Protein AF-A0A7S3CNV9-F1 (afdb_monomer_lite)

Organism: NCBI:txid1082188

Radius of gyration: 18.65 Å; chains: 1; bounding box: 55×40×40 Å

Structure (mmCIF, N/CA/C/O backbone):
data_AF-A0A7S3CNV9-F1
#
_entry.id   AF-A0A7S3CNV9-F1
#
loop_
_atom_site.group_PDB
_atom_site.id
_atom_site.type_symbol
_atom_site.label_atom_id
_atom_site.label_alt_id
_atom_site.label_comp_id
_atom_site.label_asym_id
_atom_site.label_entity_id
_atom_site.label_seq_id
_atom_site.pdbx_PDB_ins_code
_atom_site.Cartn_x
_atom_site.Cartn_y
_atom_site.Cartn_z
_atom_site.occupancy
_atom_site.B_iso_or_equiv
_atom_site.auth_seq_id
_atom_site.auth_comp_id
_atom_site.auth_asym_id
_atom_site.auth_atom_id
_atom_site.pdbx_PDB_model_num
ATOM 1 N N . GLY A 1 1 ? 2.157 17.928 -4.054 1.00 44.75 1 GLY A N 1
ATOM 2 C CA . GLY A 1 1 ? 1.795 17.031 -2.945 1.00 44.75 1 GLY A CA 1
ATOM 3 C C . GLY A 1 1 ? 0.647 16.147 -3.383 1.00 44.75 1 GLY A C 1
ATOM 4 O O . GLY A 1 1 ? -0.030 16.488 -4.339 1.00 44.75 1 GLY A O 1
ATOM 5 N N . ILE A 1 2 ? 0.415 15.031 -2.696 1.00 52.38 2 ILE A N 1
ATOM 6 C CA . ILE A 1 2 ? -0.793 14.175 -2.805 1.00 52.38 2 ILE A CA 1
ATOM 7 C C . ILE A 1 2 ? -1.999 14.865 -2.124 1.00 52.38 2 ILE A C 1
ATOM 9 O O . ILE A 1 2 ? -2.784 14.265 -1.396 1.00 52.38 2 ILE A O 1
ATOM 13 N N . GLU A 1 3 ? -2.085 16.181 -2.279 1.00 45.12 3 GLU A N 1
ATOM 14 C CA . GLU A 1 3 ? -3.037 17.047 -1.600 1.00 45.12 3 GLU A CA 1
ATOM 15 C C . GLU A 1 3 ? -4.208 17.256 -2.553 1.00 45.12 3 GLU A C 1
ATOM 17 O O . GLU A 1 3 ? -4.117 18.049 -3.482 1.00 45.12 3 GLU A O 1
ATOM 22 N N . GLY A 1 4 ? -5.276 16.477 -2.367 1.00 55.94 4 GLY A N 1
ATOM 23 C CA . GLY A 1 4 ? -6.540 16.670 -3.088 1.00 55.94 4 GLY A CA 1
ATOM 24 C C . GLY A 1 4 ? -7.104 15.444 -3.803 1.00 55.94 4 GLY A C 1
ATOM 25 O O . GLY A 1 4 ? -8.225 15.516 -4.284 1.00 55.94 4 GLY A O 1
ATOM 26 N N . GLU A 1 5 ? -6.390 14.318 -3.858 1.00 60.28 5 GLU A N 1
ATOM 27 C CA . GLU A 1 5 ? -6.959 13.092 -4.430 1.00 60.28 5 GLU A CA 1
ATOM 28 C C . GLU A 1 5 ? -7.661 12.243 -3.368 1.00 60.28 5 GLU A C 1
ATOM 30 O O . GLU A 1 5 ? -7.057 11.846 -2.366 1.00 60.28 5 GLU A O 1
ATOM 35 N N . ASP A 1 6 ? -8.932 11.928 -3.617 1.00 64.56 6 ASP A N 1
ATOM 36 C CA . ASP A 1 6 ? -9.703 10.996 -2.807 1.00 64.56 6 ASP A CA 1
ATOM 37 C C . ASP A 1 6 ? -9.153 9.571 -2.962 1.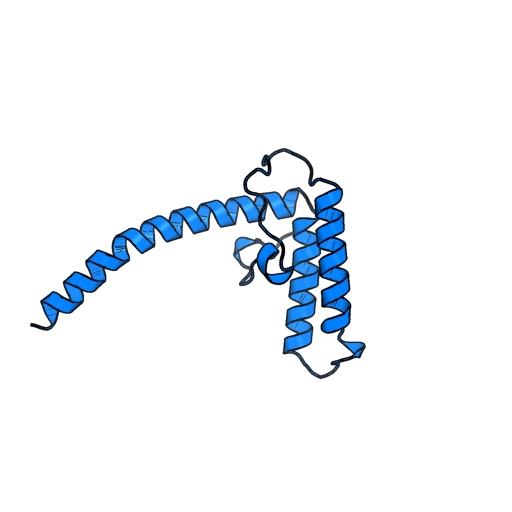00 64.56 6 ASP A C 1
ATOM 39 O O . ASP A 1 6 ? -9.201 9.008 -4.061 1.00 64.56 6 ASP A O 1
ATOM 43 N N . PRO A 1 7 ? -8.713 8.921 -1.866 1.00 64.31 7 PRO A N 1
ATOM 44 C CA . PRO A 1 7 ? -8.225 7.542 -1.913 1.00 64.31 7 PRO A CA 1
ATOM 45 C C . PRO A 1 7 ? -9.286 6.539 -2.393 1.00 64.31 7 PRO A C 1
ATOM 47 O O . PRO A 1 7 ? -8.958 5.403 -2.715 1.00 64.31 7 PRO A O 1
ATOM 50 N N . ALA A 1 8 ? -10.560 6.951 -2.423 1.00 64.12 8 ALA A N 1
ATOM 51 C CA . ALA A 1 8 ? -11.696 6.149 -2.865 1.00 64.12 8 ALA A CA 1
ATOM 52 C C . ALA A 1 8 ? -11.775 6.002 -4.383 1.00 64.12 8 ALA A C 1
ATOM 54 O O . ALA A 1 8 ? -12.422 5.078 -4.860 1.00 64.12 8 ALA A O 1
ATOM 55 N N . SER A 1 9 ? -11.141 6.913 -5.124 1.00 69.19 9 SER A N 1
ATOM 56 C CA 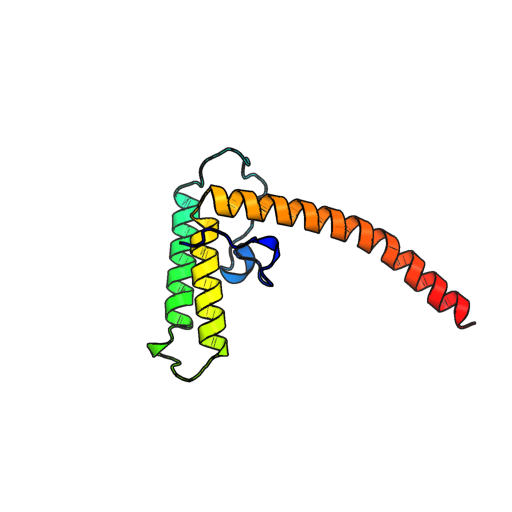. SER A 1 9 ? -11.125 6.899 -6.587 1.00 69.19 9 SER A CA 1
ATOM 57 C C . SER A 1 9 ? -10.034 5.976 -7.148 1.00 69.19 9 SER A C 1
ATOM 59 O O . SER A 1 9 ? -9.901 5.803 -8.356 1.00 69.19 9 SER A O 1
ATOM 61 N N . TRP A 1 10 ? -9.200 5.390 -6.284 1.00 72.94 10 TRP A N 1
ATOM 62 C CA . TRP A 1 10 ? -8.116 4.528 -6.731 1.00 72.94 10 TRP A CA 1
ATOM 63 C C . TRP A 1 10 ? -8.606 3.104 -6.953 1.00 72.94 10 TRP A C 1
ATOM 65 O O . TRP A 1 10 ? -9.106 2.448 -6.048 1.00 72.94 10 TRP A O 1
ATOM 75 N N . ASP A 1 11 ? -8.358 2.606 -8.159 1.00 77.31 11 ASP A N 1
ATOM 76 C CA . ASP A 1 11 ? -8.653 1.238 -8.597 1.00 77.31 11 ASP A CA 1
ATOM 77 C C . ASP A 1 11 ? -7.734 0.170 -7.952 1.00 77.31 11 ASP A C 1
ATOM 79 O O . ASP A 1 11 ? -7.728 -0.993 -8.338 1.00 77.31 11 ASP A O 1
ATOM 83 N N . PHE A 1 12 ? -6.887 0.537 -6.984 1.00 81.75 12 PHE A N 1
ATOM 84 C CA . PHE A 1 12 ? -5.916 -0.387 -6.396 1.00 81.75 12 PHE A CA 1
ATOM 85 C C . PHE A 1 12 ? -5.820 -0.261 -4.877 1.00 81.75 12 PHE A C 1
ATOM 87 O O . PHE A 1 12 ? -5.877 0.830 -4.314 1.00 81.75 12 PHE A O 1
ATOM 94 N N . CYS A 1 13 ? -5.572 -1.400 -4.225 1.00 83.75 13 CYS A N 1
ATOM 95 C CA . CYS A 1 13 ? -5.341 -1.480 -2.788 1.00 83.75 13 CYS A CA 1
ATOM 96 C C . CYS A 1 13 ? -3.846 -1.286 -2.455 1.00 83.75 13 CYS A C 1
ATOM 98 O O . CYS A 1 13 ? -3.040 -2.148 -2.820 1.00 83.75 13 CYS A O 1
ATOM 100 N N . PRO A 1 14 ? -3.447 -0.231 -1.711 1.00 86.12 14 PRO A N 1
ATOM 101 C CA . PRO A 1 14 ? -2.063 0.015 -1.295 1.00 86.12 14 PRO A CA 1
ATOM 102 C C . PRO A 1 14 ? -1.428 -1.135 -0.507 1.00 86.12 14 PRO A C 1
ATOM 104 O O . PRO A 1 14 ? -0.251 -1.433 -0.696 1.00 86.12 14 PRO A O 1
ATOM 107 N N . TYR A 1 15 ? -2.207 -1.795 0.353 1.00 85.88 15 TYR A N 1
ATOM 108 C CA . TYR A 1 15 ? -1.759 -2.961 1.120 1.00 85.88 15 TYR A CA 1
ATOM 109 C C . TYR A 1 15 ? -1.412 -4.128 0.192 1.00 85.88 15 TYR A C 1
ATOM 111 O O . TYR A 1 15 ? -0.291 -4.630 0.209 1.00 85.88 15 TYR A O 1
ATOM 119 N N . LEU A 1 16 ? -2.340 -4.482 -0.703 1.00 86.38 16 LEU A N 1
ATOM 120 C CA . LEU A 1 16 ? -2.179 -5.614 -1.612 1.00 86.38 16 LEU A CA 1
ATOM 121 C C . LEU A 1 16 ? -1.035 -5.394 -2.611 1.00 86.38 16 LEU A C 1
ATOM 123 O O . LEU A 1 16 ? -0.252 -6.308 -2.848 1.00 86.38 16 LEU A O 1
ATOM 127 N N . ILE A 1 17 ? -0.892 -4.186 -3.169 1.00 87.38 17 ILE A N 1
ATOM 128 C CA . ILE A 1 17 ? 0.151 -3.923 -4.172 1.00 87.38 17 ILE A CA 1
ATOM 129 C C . ILE A 1 17 ? 1.566 -3.942 -3.589 1.00 87.38 17 ILE A C 1
ATOM 131 O O . ILE A 1 17 ? 2.516 -4.277 -4.293 1.00 87.38 17 ILE A O 1
ATOM 135 N N . LEU A 1 18 ? 1.710 -3.605 -2.306 1.00 87.56 18 LEU A N 1
ATOM 136 C CA . LEU A 1 18 ? 2.972 -3.738 -1.582 1.00 87.56 18 LEU A CA 1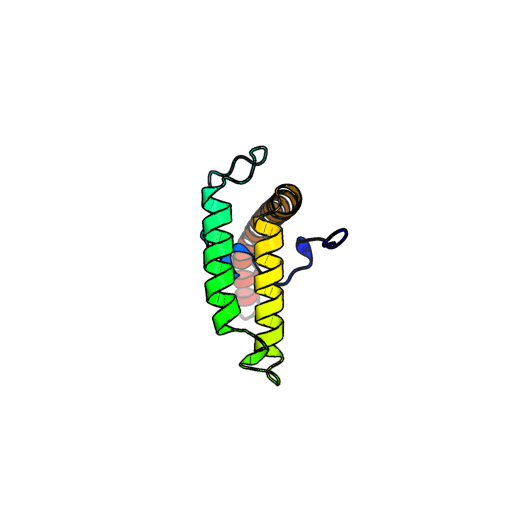
ATOM 137 C C . LEU A 1 18 ? 3.160 -5.138 -0.981 1.00 87.56 18 LEU A C 1
ATOM 139 O O . LEU A 1 18 ? 4.236 -5.414 -0.456 1.00 87.56 18 LEU A O 1
ATOM 143 N N . GLY A 1 19 ? 2.154 -6.014 -1.072 1.00 85.50 19 GLY A N 1
ATOM 144 C CA . GLY A 1 19 ? 2.172 -7.345 -0.466 1.00 85.50 19 GLY A CA 1
ATOM 145 C C . GLY A 1 19 ? 2.195 -7.304 1.062 1.00 85.50 19 GLY A C 1
ATOM 146 O O . GLY A 1 19 ? 2.804 -8.166 1.686 1.00 85.50 19 GLY A O 1
ATOM 147 N N . LEU A 1 20 ? 1.593 -6.272 1.655 1.00 85.50 20 LEU A N 1
ATOM 148 C CA . LEU A 1 20 ? 1.529 -6.079 3.098 1.00 85.50 20 LEU A CA 1
ATOM 149 C C . LEU A 1 20 ? 0.160 -6.493 3.618 1.00 85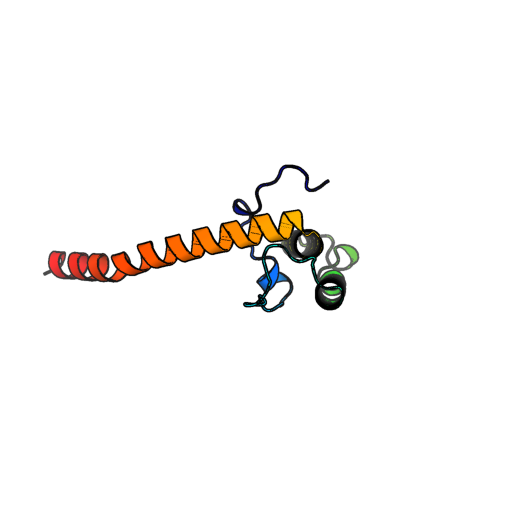.50 20 LEU A C 1
ATOM 151 O O . LEU A 1 20 ? -0.866 -6.133 3.038 1.00 85.50 20 LEU A O 1
ATOM 155 N N . ASP A 1 21 ? 0.158 -7.200 4.742 1.00 80.25 21 ASP A N 1
ATOM 156 C CA . ASP A 1 21 ? -1.075 -7.521 5.447 1.00 80.25 21 ASP A CA 1
ATOM 157 C C . ASP A 1 21 ? -1.651 -6.269 6.121 1.00 80.25 21 ASP A C 1
ATOM 159 O O . ASP A 1 21 ? -0.910 -5.397 6.597 1.00 80.25 21 ASP A O 1
ATOM 163 N N . ARG A 1 22 ? -2.983 -6.149 6.125 1.00 74.69 22 ARG A N 1
ATOM 164 C CA . ARG A 1 22 ? -3.659 -5.044 6.807 1.00 74.69 22 ARG A CA 1
ATOM 165 C C . ARG A 1 22 ? -3.719 -5.377 8.300 1.00 74.69 22 ARG A C 1
ATOM 167 O O . ARG A 1 22 ? -4.483 -6.260 8.679 1.00 74.69 22 ARG A O 1
ATOM 174 N N . PRO A 1 23 ? -3.030 -4.625 9.173 1.00 69.44 23 PRO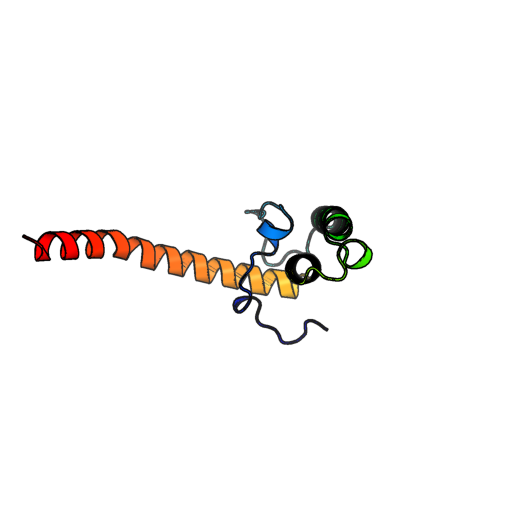 A N 1
ATOM 175 C CA . PRO A 1 23 ? -3.118 -4.873 10.604 1.00 69.44 23 PRO A CA 1
ATOM 176 C C . PRO A 1 23 ? -4.541 -4.584 11.101 1.00 69.44 23 PRO A C 1
ATOM 178 O O . PRO A 1 23 ? -4.975 -3.431 11.123 1.00 69.44 23 PRO A O 1
ATOM 181 N N . LEU A 1 24 ? -5.252 -5.631 11.529 1.00 60.97 24 LEU A N 1
ATOM 182 C CA . LEU A 1 24 ? -6.613 -5.554 12.086 1.00 60.97 24 LEU A CA 1
ATOM 183 C C . LEU A 1 24 ? -6.696 -4.660 13.337 1.00 60.97 24 LEU A C 1
ATOM 185 O O . LEU A 1 24 ? -7.742 -4.091 13.625 1.00 60.97 24 LEU A O 1
ATOM 189 N N . ALA A 1 25 ? -5.584 -4.517 14.063 1.00 58.62 25 ALA A N 1
ATOM 190 C CA . ALA A 1 25 ? -5.503 -3.827 15.349 1.00 58.62 25 ALA A CA 1
ATOM 191 C C . ALA A 1 25 ? -5.027 -2.366 15.261 1.00 58.62 25 ALA A C 1
ATOM 193 O O . ALA A 1 25 ? -4.649 -1.782 16.276 1.00 58.62 25 ALA A O 1
ATOM 194 N N . PHE A 1 26 ? -4.975 -1.762 14.071 1.00 63.34 26 PHE A N 1
ATOM 195 C CA . PHE A 1 26 ? -4.470 -0.397 13.968 1.00 63.34 26 PHE A CA 1
ATOM 196 C C . PHE A 1 26 ? -5.478 0.597 14.543 1.00 63.34 26 PHE A C 1
ATOM 198 O O . PHE A 1 26 ? -6.463 0.956 13.899 1.00 63.34 26 PHE A O 1
ATOM 205 N N . GLU A 1 27 ? -5.221 1.056 15.765 1.00 63.56 27 GLU A N 1
ATOM 206 C CA . GLU A 1 27 ? -6.005 2.113 16.387 1.00 63.56 27 GLU A CA 1
ATOM 207 C C . GLU A 1 27 ? -5.999 3.342 15.476 1.00 63.56 27 GLU A C 1
ATOM 209 O O . GLU A 1 27 ? -4.946 3.903 15.166 1.00 63.56 27 GLU A O 1
ATOM 214 N N . ARG A 1 28 ? -7.194 3.740 15.022 1.00 62.53 28 ARG A N 1
ATOM 215 C CA . ARG A 1 28 ? -7.390 4.792 14.013 1.00 62.53 28 ARG A CA 1
ATOM 216 C C . ARG A 1 28 ? -6.706 6.103 14.383 1.00 62.53 28 ARG A C 1
ATOM 218 O O . ARG A 1 28 ? -6.297 6.830 13.487 1.00 62.53 28 ARG A O 1
ATOM 225 N N . ASP A 1 29 ? -6.550 6.383 15.674 1.00 62.91 29 ASP A N 1
ATOM 226 C CA . ASP A 1 29 ? -5.954 7.623 16.164 1.00 62.91 29 ASP A CA 1
ATOM 227 C C . ASP A 1 29 ? -4.438 7.549 16.394 1.00 62.91 29 ASP A C 1
ATOM 229 O O . ASP A 1 29 ? -3.781 8.583 16.510 1.00 62.91 29 ASP A O 1
ATOM 233 N N . LYS A 1 30 ? -3.833 6.358 16.394 1.00 70.25 30 LYS A N 1
ATOM 234 C CA . LYS A 1 30 ? -2.400 6.231 16.672 1.00 70.25 30 LYS A CA 1
ATOM 235 C C . LYS A 1 30 ? -1.548 6.542 15.445 1.00 70.25 30 LYS A C 1
ATOM 237 O O . LYS A 1 30 ? -1.945 6.354 14.292 1.00 70.25 30 LYS A O 1
ATOM 242 N N . GLU A 1 31 ? -0.359 7.076 15.705 1.00 77.31 31 GLU A N 1
ATOM 243 C CA . GLU A 1 31 ? 0.651 7.266 14.672 1.00 77.31 31 GLU A CA 1
ATOM 244 C C . GLU A 1 31 ? 1.028 5.942 14.014 1.00 77.31 31 GLU A C 1
ATOM 246 O O . GLU A 1 31 ? 0.966 4.871 14.619 1.00 77.31 31 GLU A O 1
ATOM 251 N N . VAL A 1 32 ? 1.454 6.025 12.752 1.00 79.38 32 VAL A N 1
ATOM 252 C CA . VAL A 1 32 ? 1.923 4.839 12.045 1.00 79.38 32 VAL A CA 1
ATOM 253 C C . VAL A 1 32 ? 3.211 4.343 12.712 1.00 79.38 32 VAL A C 1
ATOM 255 O O . VAL A 1 32 ? 4.178 5.114 12.744 1.00 79.38 32 VAL A O 1
ATOM 258 N N . PRO A 1 33 ? 3.264 3.093 13.223 1.00 83.81 33 PRO A N 1
ATOM 259 C CA . PRO A 1 33 ? 4.420 2.595 13.938 1.00 83.81 33 PRO A CA 1
ATOM 260 C C . PRO A 1 33 ? 5.614 2.562 12.992 1.00 83.81 33 PRO A C 1
ATOM 262 O O . PRO A 1 33 ? 5.489 2.259 11.800 1.00 83.81 33 PRO A O 1
ATOM 265 N N . ALA A 1 34 ? 6.783 2.900 13.531 1.00 85.81 34 ALA A N 1
ATOM 266 C CA . ALA A 1 34 ? 8.011 2.998 12.753 1.00 85.81 34 ALA A CA 1
ATOM 267 C C . ALA A 1 34 ? 8.327 1.686 12.020 1.00 85.81 34 ALA A C 1
ATOM 269 O O . ALA A 1 34 ? 8.699 1.723 10.850 1.00 85.81 34 ALA A O 1
ATOM 270 N N . ASP A 1 35 ? 8.088 0.545 12.667 1.00 86.56 35 ASP A N 1
ATOM 271 C CA . ASP A 1 35 ? 8.289 -0.778 12.075 1.00 86.56 35 ASP A CA 1
ATOM 272 C C . ASP A 1 35 ? 7.464 -0.974 10.791 1.00 86.56 35 ASP A C 1
ATOM 274 O O . ASP A 1 35 ? 7.998 -1.335 9.742 1.00 86.56 35 ASP A O 1
ATOM 278 N N . PHE A 1 36 ? 6.185 -0.589 10.812 1.00 86.62 36 PHE A N 1
ATOM 279 C CA . PHE A 1 36 ? 5.337 -0.659 9.624 1.00 86.62 36 PHE A CA 1
ATOM 280 C C . PHE A 1 36 ? 5.838 0.267 8.507 1.00 86.62 36 PHE A C 1
ATOM 282 O O . PHE A 1 36 ? 5.873 -0.132 7.343 1.00 86.62 36 PHE A O 1
ATOM 289 N N . LYS A 1 37 ? 6.302 1.483 8.835 1.00 88.38 37 LYS A N 1
ATOM 290 C CA . LYS A 1 37 ? 6.925 2.378 7.838 1.00 88.38 37 LYS A CA 1
ATOM 291 C C . LYS A 1 37 ? 8.158 1.725 7.204 1.00 88.38 37 LYS A C 1
ATOM 293 O O . LYS A 1 37 ? 8.338 1.823 5.991 1.00 88.38 37 LYS A O 1
ATOM 298 N N . VAL A 1 38 ? 8.984 1.037 7.993 1.00 91.44 38 VAL A N 1
ATOM 299 C CA . VAL A 1 38 ? 10.155 0.297 7.497 1.00 91.44 38 VAL A CA 1
ATOM 300 C C . VAL A 1 38 ? 9.730 -0.840 6.566 1.00 91.44 38 VAL A C 1
ATOM 302 O O . VAL A 1 38 ? 10.305 -0.975 5.485 1.00 91.44 38 VAL A O 1
ATOM 305 N N . GLN A 1 39 ? 8.693 -1.606 6.912 1.00 90.88 39 GLN A N 1
ATOM 306 C CA . GLN A 1 39 ? 8.149 -2.665 6.052 1.00 90.88 39 GLN A CA 1
ATOM 307 C C . GLN A 1 39 ? 7.614 -2.118 4.718 1.00 90.88 39 GLN A C 1
ATOM 309 O O . GLN A 1 39 ? 7.908 -2.673 3.653 1.00 90.88 39 GLN A O 1
ATOM 314 N N . VAL A 1 40 ? 6.899 -0.988 4.755 1.00 91.31 40 VAL A N 1
ATOM 315 C CA . VAL A 1 40 ? 6.417 -0.273 3.562 1.00 91.31 40 VAL A CA 1
ATOM 316 C C . VAL A 1 40 ? 7.579 0.164 2.677 1.00 91.31 40 VAL A C 1
ATOM 318 O O . VAL A 1 40 ? 7.574 -0.105 1.475 1.00 91.31 40 VAL A O 1
ATOM 321 N N . LEU A 1 41 ? 8.604 0.792 3.256 1.00 91.19 41 LEU A N 1
ATOM 322 C CA . LEU A 1 41 ? 9.782 1.244 2.516 1.00 91.19 41 LEU A CA 1
ATOM 323 C C . LEU A 1 41 ? 10.599 0.073 1.954 1.00 91.19 41 LEU A C 1
ATOM 325 O O . LEU A 1 41 ? 11.096 0.158 0.832 1.00 91.19 41 LEU A O 1
ATOM 329 N N . SER A 1 42 ? 10.722 -1.026 2.699 1.00 93.00 42 SER A N 1
ATOM 330 C CA . SER A 1 42 ? 11.407 -2.244 2.257 1.00 93.00 42 SER A CA 1
ATOM 331 C C . SER A 1 42 ? 10.702 -2.872 1.052 1.00 93.00 42 SER A C 1
ATOM 333 O O . SER A 1 42 ? 11.335 -3.143 0.029 1.00 93.00 42 SER A O 1
ATOM 335 N N . SER A 1 43 ? 9.378 -3.017 1.125 1.00 92.94 43 SER A N 1
ATOM 336 C CA . SER A 1 43 ? 8.559 -3.558 0.034 1.00 92.94 43 SER A CA 1
ATOM 337 C C . SER A 1 43 ? 8.573 -2.640 -1.187 1.00 92.94 43 SER A C 1
ATOM 339 O O . SER A 1 43 ? 8.799 -3.103 -2.307 1.00 92.94 43 SER A O 1
ATOM 341 N N . TYR A 1 44 ? 8.458 -1.324 -0.968 1.00 92.88 44 TYR A N 1
ATOM 342 C CA . TYR A 1 44 ? 8.612 -0.312 -2.011 1.00 92.88 44 TYR A CA 1
ATOM 343 C C . TYR A 1 44 ? 9.954 -0.448 -2.732 1.00 92.88 44 TYR A C 1
ATOM 345 O O . TYR A 1 44 ? 9.967 -0.520 -3.952 1.00 92.88 44 TYR A O 1
ATOM 353 N N . ARG A 1 45 ? 11.077 -0.540 -2.007 1.00 91.25 45 ARG A N 1
ATOM 354 C CA . ARG A 1 45 ? 12.416 -0.676 -2.611 1.00 91.25 45 ARG A CA 1
ATOM 355 C C . ARG A 1 45 ? 12.533 -1.940 -3.463 1.00 91.25 45 ARG A C 1
ATOM 357 O O . ARG A 1 45 ? 13.011 -1.865 -4.593 1.00 91.25 45 ARG A O 1
ATOM 364 N N . LYS A 1 46 ? 12.064 -3.085 -2.956 1.00 91.44 46 LYS A N 1
ATOM 365 C CA . LYS A 1 46 ? 12.089 -4.367 -3.685 1.00 91.44 46 LYS A CA 1
ATOM 366 C C . LYS A 1 46 ? 11.304 -4.288 -4.996 1.00 91.44 46 LYS A C 1
ATOM 368 O O . LYS A 1 46 ? 11.794 -4.709 -6.042 1.00 91.44 46 LYS A O 1
ATOM 373 N N . LEU A 1 47 ? 10.099 -3.727 -4.947 1.00 91.44 47 LEU A N 1
ATOM 374 C CA . LEU A 1 47 ? 9.234 -3.598 -6.116 1.00 91.44 47 LEU A CA 1
ATOM 375 C C . LEU A 1 47 ? 9.722 -2.504 -7.075 1.00 91.44 47 LEU A C 1
ATOM 377 O O . LEU A 1 47 ? 9.727 -2.716 -8.282 1.00 91.44 47 LEU A O 1
ATOM 381 N N . ALA A 1 48 ? 10.209 -1.376 -6.560 1.00 89.38 48 ALA A N 1
ATOM 382 C CA . ALA A 1 48 ? 10.775 -0.289 -7.351 1.00 89.38 48 ALA A CA 1
ATOM 383 C C . ALA A 1 48 ? 11.941 -0.767 -8.219 1.00 89.38 48 ALA A C 1
ATOM 385 O O . ALA A 1 48 ? 11.999 -0.402 -9.382 1.00 89.38 48 ALA A O 1
ATOM 386 N N . LEU A 1 49 ? 12.820 -1.626 -7.695 1.00 89.12 49 LEU A N 1
ATOM 387 C CA . LEU A 1 49 ? 13.910 -2.227 -8.472 1.00 89.12 49 LEU A CA 1
ATOM 388 C C . LEU A 1 49 ? 13.403 -3.210 -9.540 1.00 89.12 49 LEU A C 1
ATOM 390 O O . LEU A 1 49 ? 13.981 -3.304 -10.621 1.00 89.12 49 LEU A O 1
ATOM 394 N N . LYS A 1 50 ? 12.315 -3.934 -9.251 1.00 87.75 50 LYS A N 1
ATOM 395 C CA . LYS A 1 50 ? 11.704 -4.904 -10.174 1.00 87.75 50 LYS A CA 1
ATOM 396 C C . LYS A 1 50 ? 10.940 -4.237 -11.319 1.00 87.75 50 LYS A C 1
ATOM 398 O O . LYS A 1 50 ? 10.897 -4.787 -12.413 1.00 87.75 50 LYS A O 1
ATOM 403 N N . PHE A 1 51 ? 10.335 -3.083 -11.061 1.00 88.00 51 PHE A N 1
ATOM 404 C CA . PHE A 1 51 ? 9.494 -2.338 -12.002 1.00 88.00 51 PHE A CA 1
ATOM 405 C C . PHE A 1 51 ? 10.120 -0.998 -12.415 1.00 88.00 51 PHE A C 1
ATOM 407 O O . PHE A 1 51 ? 9.413 -0.112 -12.886 1.00 88.00 51 PHE A O 1
ATOM 414 N N . HIS A 1 52 ? 11.430 -0.824 -12.216 1.00 84.38 52 HIS A N 1
ATOM 415 C CA . HIS A 1 52 ? 12.094 0.447 -12.482 1.00 84.38 52 HIS A CA 1
ATOM 416 C C . HIS A 1 52 ? 12.003 0.802 -13.977 1.00 84.38 52 HIS A C 1
ATOM 418 O O . HIS A 1 52 ? 12.342 -0.053 -14.803 1.00 84.38 52 HIS A O 1
ATOM 424 N N . PRO A 1 53 ? 11.622 2.043 -14.344 1.00 85.25 53 PRO A N 1
ATOM 425 C CA . PRO A 1 53 ? 11.490 2.444 -15.747 1.00 85.25 53 PRO A CA 1
ATOM 426 C C . PRO A 1 53 ? 12.812 2.344 -16.518 1.00 85.25 53 PRO A C 1
ATOM 428 O O . PRO A 1 53 ? 12.797 2.075 -17.707 1.00 85.25 53 PRO A O 1
ATOM 431 N N . ASP A 1 54 ? 13.956 2.458 -15.836 1.00 87.00 54 ASP A N 1
ATOM 432 C CA . ASP A 1 54 ? 15.289 2.258 -16.436 1.00 87.00 54 ASP A CA 1
ATOM 433 C C . ASP A 1 54 ? 15.468 0.864 -17.065 1.00 87.00 54 ASP A C 1
ATOM 435 O O . ASP A 1 54 ? 16.087 0.724 -18.112 1.00 87.00 54 ASP A O 1
ATOM 439 N N . ARG A 1 55 ? 14.871 -0.177 -16.465 1.00 84.06 55 ARG A N 1
ATOM 440 C CA . ARG A 1 55 ? 14.923 -1.546 -17.005 1.00 84.06 55 ARG A CA 1
ATOM 441 C C . ARG A 1 55 ? 13.841 -1.818 -18.048 1.00 84.06 55 ARG A C 1
ATOM 443 O O . ARG A 1 55 ? 13.980 -2.757 -18.825 1.00 84.06 55 ARG A O 1
ATOM 450 N N . PHE A 1 56 ? 12.766 -1.031 -18.042 1.00 82.75 56 PHE A N 1
ATOM 451 C CA . PHE A 1 56 ? 11.593 -1.217 -18.897 1.00 82.75 56 PHE A CA 1
ATOM 452 C C . PHE A 1 56 ? 11.094 0.124 -19.468 1.00 82.75 56 PHE A C 1
ATOM 454 O O . PHE A 1 56 ? 9.970 0.534 -19.169 1.00 82.75 56 PHE A O 1
ATOM 461 N N . PRO A 1 57 ? 11.903 0.827 -20.282 1.00 78.56 57 PRO A N 1
ATOM 462 C CA . PRO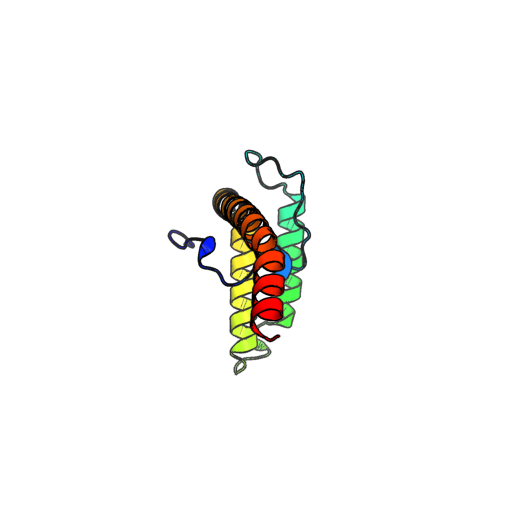 A 1 57 ? 11.590 2.188 -20.726 1.00 78.56 57 PRO A CA 1
ATOM 463 C C . PRO A 1 57 ? 10.376 2.285 -21.665 1.00 78.56 57 PRO A C 1
ATOM 465 O O . PRO A 1 57 ? 9.773 3.348 -21.752 1.00 78.56 57 PRO A O 1
ATOM 468 N N . ASN A 1 58 ? 9.979 1.183 -22.315 1.00 84.00 58 ASN A N 1
ATOM 469 C CA . ASN A 1 58 ? 8.853 1.132 -23.261 1.00 84.00 58 ASN A CA 1
ATOM 470 C C . ASN A 1 58 ? 7.636 0.358 -22.728 1.00 84.00 58 ASN A C 1
ATOM 472 O O . ASN A 1 58 ? 6.746 0.006 -23.496 1.00 84.00 58 ASN A O 1
ATOM 476 N N . ASP A 1 59 ? 7.609 0.038 -21.434 1.00 87.56 59 ASP A N 1
ATOM 477 C CA . ASP A 1 59 ? 6.556 -0.792 -20.855 1.00 87.56 59 ASP A CA 1
ATOM 478 C C . ASP A 1 59 ? 5.648 0.052 -19.952 1.00 87.56 59 ASP A C 1
ATOM 480 O O . ASP A 1 59 ? 5.884 0.237 -18.752 1.00 87.56 59 ASP A O 1
ATOM 484 N N . GLU A 1 60 ? 4.589 0.593 -20.555 1.00 88.06 60 GLU A N 1
ATOM 485 C CA . GLU A 1 60 ? 3.607 1.443 -19.875 1.00 88.06 60 GLU A CA 1
ATOM 486 C C . GLU A 1 60 ? 2.930 0.714 -18.705 1.00 88.06 60 GLU A C 1
ATOM 488 O O . GLU A 1 60 ? 2.622 1.325 -17.679 1.00 88.06 60 GLU A O 1
ATOM 493 N N . ALA A 1 61 ? 2.766 -0.610 -18.796 1.00 87.44 61 ALA A N 1
ATOM 494 C CA . ALA A 1 61 ? 2.190 -1.411 -17.722 1.00 87.44 61 ALA A CA 1
ATOM 495 C C . ALA A 1 61 ? 3.124 -1.480 -16.500 1.00 87.44 61 ALA A C 1
ATOM 497 O O . ALA A 1 61 ? 2.672 -1.379 -15.350 1.00 87.44 61 ALA A O 1
ATOM 498 N N . LYS A 1 62 ? 4.440 -1.605 -16.722 1.00 86.19 62 LYS A N 1
ATOM 499 C CA . LYS A 1 62 ? 5.449 -1.553 -15.648 1.00 86.19 62 LYS A CA 1
ATOM 500 C C . LYS A 1 62 ? 5.507 -0.166 -15.023 1.00 86.19 62 LYS A C 1
ATOM 502 O O . LYS A 1 62 ? 5.523 -0.070 -13.795 1.00 86.19 62 LYS A O 1
ATOM 507 N N . LEU A 1 63 ? 5.458 0.885 -15.843 1.00 88.12 63 LEU A N 1
ATOM 508 C CA . LEU A 1 63 ? 5.423 2.268 -15.374 1.00 88.12 63 LEU A CA 1
ATOM 509 C C . LEU A 1 63 ? 4.182 2.534 -14.513 1.00 88.12 63 LEU A C 1
ATOM 511 O O . LEU A 1 63 ? 4.305 3.043 -13.398 1.00 88.12 63 LEU A O 1
ATOM 515 N N . ALA A 1 64 ? 2.997 2.124 -14.971 1.00 88.69 64 ALA A N 1
ATOM 516 C CA . ALA A 1 64 ? 1.761 2.239 -14.203 1.00 88.69 64 ALA A CA 1
ATOM 517 C C . ALA A 1 64 ? 1.862 1.491 -12.864 1.00 88.69 64 ALA A C 1
ATOM 519 O O . ALA A 1 64 ? 1.487 2.023 -11.818 1.00 88.69 64 ALA A O 1
ATOM 520 N N . THR A 1 65 ? 2.431 0.283 -12.870 1.00 89.06 65 THR A N 1
ATOM 521 C CA . THR A 1 65 ? 2.662 -0.503 -11.649 1.00 89.06 65 THR A CA 1
ATOM 522 C C . THR A 1 65 ? 3.613 0.221 -10.692 1.00 89.06 65 THR A C 1
ATOM 524 O O . THR A 1 65 ? 3.311 0.348 -9.506 1.00 89.06 65 THR A O 1
ATOM 527 N N . PHE A 1 66 ? 4.721 0.772 -11.195 1.00 90.25 66 PHE A N 1
ATOM 528 C CA . PHE A 1 66 ? 5.676 1.560 -10.414 1.00 90.25 66 PHE A CA 1
ATOM 529 C C . PHE A 1 66 ? 5.028 2.797 -9.779 1.00 90.25 66 PHE A C 1
ATOM 531 O O . PHE A 1 66 ? 5.226 3.063 -8.590 1.00 90.25 66 PHE A O 1
ATOM 538 N N . LEU A 1 67 ? 4.201 3.524 -10.535 1.00 89.81 67 LEU A N 1
ATOM 539 C CA . LEU A 1 67 ? 3.447 4.667 -10.020 1.00 89.81 67 LEU A CA 1
ATOM 540 C C . LEU A 1 67 ? 2.481 4.246 -8.908 1.00 89.81 67 LEU A C 1
ATOM 542 O O . LEU A 1 67 ? 2.438 4.907 -7.869 1.00 89.81 67 LEU A O 1
ATOM 546 N N . LYS A 1 68 ? 1.772 3.120 -9.068 1.00 90.12 68 LYS A N 1
ATOM 547 C CA . LYS A 1 68 ? 0.897 2.568 -8.021 1.00 90.12 68 LYS A CA 1
ATOM 548 C C . LYS A 1 68 ? 1.684 2.187 -6.761 1.00 90.12 68 LYS A C 1
ATOM 550 O O . LYS A 1 68 ? 1.270 2.550 -5.665 1.00 90.12 68 LYS A O 1
ATOM 555 N N . ILE A 1 69 ? 2.840 1.533 -6.902 1.00 91.31 69 ILE A N 1
ATOM 556 C CA . ILE A 1 69 ? 3.741 1.170 -5.790 1.00 91.31 69 ILE A CA 1
ATOM 557 C C . ILE A 1 69 ? 4.232 2.416 -5.041 1.00 91.31 69 ILE A C 1
ATOM 559 O O . ILE A 1 69 ? 4.215 2.463 -3.808 1.00 91.31 69 ILE A O 1
ATOM 563 N N . LYS A 1 70 ? 4.650 3.448 -5.780 1.00 90.19 70 LYS A N 1
ATOM 564 C CA . LYS A 1 70 ? 5.081 4.732 -5.217 1.00 90.19 70 LYS A CA 1
ATOM 565 C C . LYS A 1 70 ? 3.949 5.425 -4.471 1.00 90.19 70 LYS A C 1
ATOM 567 O O . LYS A 1 70 ? 4.151 5.892 -3.356 1.00 90.19 70 LYS A O 1
ATOM 572 N N . LYS A 1 71 ? 2.754 5.462 -5.056 1.00 89.56 71 LYS A N 1
ATOM 573 C CA . LYS A 1 71 ? 1.583 6.062 -4.415 1.00 89.56 71 LYS A CA 1
ATOM 574 C C . LYS A 1 71 ? 1.219 5.290 -3.144 1.00 89.56 71 LYS A C 1
ATOM 576 O O . LYS A 1 71 ? 1.080 5.902 -2.089 1.00 89.56 71 LYS A O 1
ATOM 581 N N . ALA A 1 72 ? 1.186 3.955 -3.212 1.00 90.44 72 ALA A N 1
ATOM 582 C CA . ALA A 1 72 ? 0.929 3.065 -2.080 1.00 90.44 72 ALA A CA 1
ATOM 583 C C . ALA A 1 72 ? 1.841 3.354 -0.881 1.00 90.44 72 ALA A C 1
ATOM 585 O O . ALA A 1 72 ? 1.355 3.517 0.240 1.00 90.44 72 ALA A O 1
ATOM 586 N N . SER A 1 73 ? 3.152 3.486 -1.112 1.00 91.62 73 SER A N 1
ATOM 587 C CA . SER A 1 73 ? 4.098 3.762 -0.029 1.00 91.62 73 SER A CA 1
ATOM 588 C C . SER A 1 73 ? 3.886 5.141 0.592 1.00 91.62 73 SER A C 1
ATOM 590 O O . SER A 1 73 ? 3.916 5.271 1.815 1.00 91.62 73 SER A O 1
ATOM 592 N N . GLN A 1 74 ? 3.589 6.162 -0.212 1.00 89.56 74 GLN A N 1
ATOM 593 C CA . GLN A 1 74 ? 3.289 7.507 0.284 1.00 89.56 74 GLN A CA 1
ATOM 594 C C . GLN A 1 74 ? 2.015 7.563 1.142 1.00 89.56 74 GLN A C 1
ATOM 596 O O . GLN A 1 74 ? 1.967 8.304 2.122 1.00 89.56 74 GLN A O 1
ATOM 601 N N . ILE A 1 75 ? 0.995 6.769 0.810 1.00 87.12 75 ILE A N 1
ATOM 602 C CA . ILE A 1 75 ? -0.259 6.714 1.578 1.00 87.12 75 ILE A CA 1
ATOM 603 C C . ILE A 1 75 ? -0.033 6.018 2.911 1.00 87.12 75 ILE A C 1
ATOM 605 O O . ILE A 1 75 ? -0.393 6.552 3.953 1.00 87.12 75 ILE A O 1
ATOM 609 N N . LEU A 1 76 ? 0.581 4.833 2.883 1.00 86.75 76 LEU A N 1
ATOM 610 C CA . LEU A 1 76 ? 0.766 4.013 4.079 1.00 86.75 76 LEU A CA 1
ATOM 611 C C . LEU A 1 76 ? 1.767 4.626 5.067 1.00 86.75 76 LEU A C 1
ATOM 613 O O . LEU A 1 76 ? 1.686 4.360 6.265 1.00 86.75 76 LEU A O 1
ATOM 617 N N . THR A 1 77 ? 2.689 5.463 4.587 1.00 88.00 77 THR A N 1
ATOM 618 C CA . THR A 1 77 ? 3.615 6.212 5.449 1.00 88.00 77 THR A CA 1
ATOM 619 C C . THR A 1 77 ? 2.992 7.475 6.048 1.00 88.00 77 THR A C 1
ATOM 621 O O . THR A 1 77 ? 3.452 7.928 7.099 1.00 88.00 77 THR A O 1
ATOM 624 N N . ASN A 1 78 ? 1.941 8.026 5.430 1.00 87.69 78 ASN A N 1
ATOM 625 C CA . ASN A 1 78 ? 1.262 9.235 5.886 1.00 87.69 78 ASN A CA 1
ATOM 626 C C . ASN A 1 78 ? 0.020 8.893 6.724 1.00 87.69 78 ASN A C 1
ATOM 628 O O . ASN A 1 78 ? -0.941 8.305 6.231 1.00 87.69 78 ASN A O 1
ATOM 632 N N . ARG A 1 79 ? 0.007 9.338 7.989 1.00 84.81 79 ARG A N 1
ATOM 633 C CA . ARG A 1 79 ? -1.105 9.115 8.930 1.00 84.81 79 ARG A CA 1
ATOM 634 C C . ARG A 1 79 ? -2.457 9.540 8.348 1.00 84.81 79 ARG A C 1
ATOM 636 O O . ARG A 1 79 ? -3.395 8.751 8.371 1.00 84.81 79 ARG A O 1
ATOM 643 N N . VAL A 1 80 ? -2.548 10.749 7.796 1.00 84.88 80 VAL A N 1
ATOM 644 C CA . VAL A 1 80 ? -3.815 11.326 7.311 1.00 84.88 80 VAL A CA 1
ATOM 645 C C . VAL A 1 80 ? -4.322 10.574 6.082 1.00 84.88 80 VAL A C 1
ATOM 647 O O . VAL A 1 80 ? -5.505 10.246 5.991 1.00 84.88 80 VAL A O 1
ATOM 650 N N . ALA A 1 81 ? -3.431 10.270 5.137 1.00 84.12 81 ALA A N 1
ATOM 651 C CA . ALA A 1 81 ? -3.798 9.547 3.922 1.00 84.12 81 ALA A CA 1
ATOM 652 C C . ALA A 1 81 ? -4.237 8.107 4.236 1.00 84.12 81 ALA A C 1
ATOM 654 O O . ALA A 1 81 ? -5.268 7.659 3.731 1.00 84.12 81 ALA A O 1
ATOM 655 N N . LYS A 1 82 ? -3.507 7.415 5.123 1.00 84.38 82 LYS A N 1
ATOM 656 C CA . LYS A 1 82 ? -3.871 6.084 5.624 1.00 84.38 82 LYS A CA 1
ATOM 657 C C . LYS A 1 82 ? -5.245 6.092 6.294 1.00 84.38 82 LYS A C 1
ATOM 659 O O . LYS A 1 82 ? -6.078 5.266 5.944 1.00 84.38 82 LYS A O 1
ATOM 664 N N . GLN A 1 83 ? -5.501 7.027 7.212 1.00 82.88 83 GLN A N 1
ATOM 665 C CA . GLN A 1 83 ? -6.785 7.133 7.917 1.00 82.88 83 GLN A CA 1
ATOM 666 C C . GLN A 1 83 ? -7.961 7.306 6.952 1.00 82.88 83 GLN A C 1
ATOM 668 O O . GLN A 1 83 ? -8.966 6.606 7.068 1.00 82.88 83 GLN A O 1
ATOM 673 N N . LYS A 1 84 ? -7.831 8.210 5.970 1.00 83.44 84 LYS A N 1
ATOM 674 C CA . LYS A 1 84 ? -8.860 8.402 4.938 1.00 83.44 84 LYS A CA 1
ATOM 675 C C . LYS A 1 84 ? -9.114 7.110 4.164 1.00 83.44 84 LYS A C 1
ATOM 677 O O . LYS A 1 84 ? -10.267 6.744 3.954 1.00 83.44 84 LYS A O 1
ATOM 682 N N . TYR A 1 85 ? -8.049 6.419 3.767 1.00 83.56 85 TYR A N 1
ATOM 683 C CA . TYR A 1 85 ? -8.145 5.170 3.020 1.00 83.56 85 TYR A CA 1
ATOM 684 C C . TYR A 1 85 ? -8.785 4.034 3.840 1.00 83.56 85 TYR A C 1
ATOM 686 O O . TYR A 1 85 ? -9.683 3.357 3.342 1.00 83.56 85 TYR A O 1
ATOM 694 N N . ASP A 1 86 ? -8.397 3.863 5.107 1.00 82.56 86 ASP A N 1
ATOM 695 C CA . ASP A 1 86 ? -9.000 2.877 6.015 1.00 82.56 86 ASP A CA 1
ATOM 696 C C . ASP A 1 86 ? -10.509 3.110 6.192 1.00 82.56 86 ASP A C 1
ATOM 698 O O . ASP A 1 86 ? -11.289 2.162 6.086 1.00 82.56 86 ASP A O 1
ATOM 702 N N . LEU A 1 87 ? -10.931 4.371 6.357 1.00 82.50 87 LEU A N 1
ATOM 703 C CA . LEU A 1 87 ? -12.345 4.743 6.465 1.00 82.50 87 LEU A CA 1
ATOM 704 C C . LEU A 1 87 ? -13.136 4.376 5.202 1.00 82.50 87 LEU A C 1
ATOM 706 O O . LEU A 1 87 ? -14.292 3.955 5.272 1.00 82.50 87 LEU A O 1
ATOM 710 N N . ILE A 1 88 ? -12.534 4.565 4.028 1.00 82.12 88 ILE A N 1
ATOM 711 C CA . ILE A 1 88 ? -13.155 4.199 2.755 1.00 82.12 88 ILE A CA 1
ATOM 712 C C . ILE A 1 88 ? -13.289 2.681 2.648 1.00 82.12 88 ILE A C 1
ATOM 714 O O . ILE A 1 88 ? -14.355 2.207 2.263 1.00 82.12 88 ILE A O 1
ATOM 718 N N . LEU A 1 89 ? -12.253 1.922 3.014 1.00 78.38 89 LEU A N 1
ATOM 719 C CA . LEU A 1 89 ? -12.310 0.461 3.028 1.00 78.38 89 LEU A CA 1
ATOM 720 C C . LEU A 1 89 ? -13.415 -0.063 3.947 1.00 78.38 89 LEU A C 1
ATOM 722 O O . LEU A 1 89 ? -14.153 -0.953 3.542 1.00 78.38 89 LEU A O 1
ATOM 726 N N . GLU A 1 90 ? -13.571 0.499 5.149 1.00 77.94 90 GLU A N 1
ATOM 727 C CA . GLU A 1 90 ? -14.671 0.148 6.061 1.00 77.94 90 GLU A CA 1
ATOM 728 C C . GLU A 1 90 ? -16.040 0.408 5.407 1.00 77.94 90 GLU A C 1
ATOM 730 O O . GLU A 1 90 ? -16.916 -0.459 5.412 1.00 77.94 90 GLU A O 1
ATOM 735 N N . LYS A 1 91 ? -16.212 1.570 4.759 1.00 78.06 91 LYS A N 1
ATOM 736 C CA . LYS A 1 91 ? -17.443 1.900 4.019 1.00 78.06 91 LYS A CA 1
ATOM 737 C C . LYS A 1 91 ? -17.694 0.949 2.846 1.00 78.06 91 LYS A C 1
ATOM 739 O O . LYS A 1 91 ? -18.843 0.585 2.595 1.00 78.06 91 LYS A O 1
ATOM 744 N N . GLN A 1 92 ? -16.647 0.561 2.119 1.00 73.69 92 GLN A N 1
ATOM 745 C CA . GLN A 1 92 ? -16.742 -0.381 1.004 1.00 73.69 92 GLN A CA 1
ATOM 746 C C . GLN A 1 92 ? -17.067 -1.795 1.485 1.00 73.69 92 GLN A C 1
ATOM 748 O O . GLN A 1 92 ? -17.942 -2.421 0.899 1.00 73.69 92 GLN A O 1
ATOM 753 N N . ALA A 1 93 ? -16.445 -2.271 2.566 1.00 69.94 93 ALA A N 1
ATOM 754 C CA . ALA A 1 93 ? -16.737 -3.570 3.169 1.00 69.94 93 ALA A CA 1
ATOM 755 C C . ALA A 1 93 ? -18.198 -3.648 3.635 1.00 69.94 93 ALA A C 1
ATOM 757 O O . ALA A 1 93 ? -18.917 -4.570 3.260 1.00 69.94 93 ALA A O 1
ATOM 758 N N . HIS A 1 94 ? -18.683 -2.614 4.328 1.00 65.00 94 HIS A N 1
ATOM 759 C CA . HIS A 1 94 ? -20.086 -2.523 4.732 1.00 65.00 94 HIS A CA 1
ATOM 760 C C . HIS A 1 94 ? -21.040 -2.457 3.522 1.00 65.00 94 HIS A C 1
ATOM 762 O O . HIS A 1 94 ? -22.153 -2.979 3.553 1.00 65.00 94 HIS A O 1
ATOM 768 N N . LYS A 1 95 ? -20.627 -1.831 2.410 1.00 60.50 95 LYS A N 1
ATOM 769 C CA . LYS A 1 95 ? -21.406 -1.842 1.161 1.00 60.50 95 LYS A CA 1
ATOM 770 C C . LYS A 1 95 ? -21.402 -3.224 0.500 1.00 60.50 95 LYS A C 1
ATOM 772 O O . LYS A 1 95 ? -22.455 -3.653 0.038 1.00 60.50 95 LYS A O 1
ATOM 777 N N . ALA A 1 96 ? -20.256 -3.899 0.459 1.00 60.28 96 ALA A N 1
ATOM 778 C CA . ALA A 1 96 ? -20.106 -5.235 -0.107 1.00 60.28 96 ALA A CA 1
ATOM 779 C C . ALA A 1 96 ? -20.952 -6.261 0.655 1.00 60.28 96 ALA A C 1
ATOM 781 O O . ALA A 1 96 ? -21.633 -7.057 0.021 1.00 60.28 96 ALA A O 1
ATOM 782 N N . GLU A 1 97 ? -21.011 -6.172 1.985 1.00 59.16 97 GLU A N 1
ATOM 783 C CA . GLU A 1 97 ? -21.859 -7.027 2.823 1.00 59.16 97 GLU A CA 1
ATOM 784 C C . GLU A 1 97 ? -23.354 -6.855 2.501 1.00 59.16 97 GLU A C 1
ATOM 786 O O . GLU A 1 97 ? -24.072 -7.834 2.300 1.00 59.16 97 GLU A O 1
ATOM 791 N N . ARG A 1 98 ? -23.819 -5.610 2.308 1.00 56.78 98 ARG A N 1
ATOM 792 C CA . ARG A 1 98 ? -25.210 -5.351 1.887 1.00 56.78 98 ARG A CA 1
ATOM 793 C C . ARG A 1 98 ? -25.536 -5.854 0.479 1.00 56.78 98 ARG A C 1
ATOM 795 O O . ARG A 1 98 ? -26.682 -6.210 0.214 1.00 56.78 98 ARG A O 1
ATOM 802 N N . VAL A 1 99 ? -24.561 -5.843 -0.433 1.00 55.03 99 VAL A N 1
ATOM 803 C CA . VAL A 1 99 ? -24.738 -6.326 -1.815 1.00 55.03 99 VAL A CA 1
ATOM 804 C C . VAL A 1 99 ? -24.678 -7.853 -1.876 1.00 55.03 99 VAL A C 1
ATOM 806 O O . VAL A 1 99 ? -25.491 -8.452 -2.576 1.00 55.03 99 VAL A O 1
ATOM 809 N N . ALA A 1 100 ? -23.786 -8.484 -1.110 1.00 53.06 100 ALA A N 1
ATOM 810 C CA . ALA A 1 100 ? -23.693 -9.937 -0.997 1.00 53.06 100 ALA A CA 1
ATOM 811 C C . ALA A 1 100 ? -24.994 -10.548 -0.446 1.00 53.06 100 ALA A C 1
ATOM 813 O O . ALA A 1 100 ? -25.457 -11.556 -0.973 1.00 53.06 100 ALA A O 1
ATOM 814 N N . GLY A 1 101 ? -25.655 -9.875 0.506 1.00 50.53 101 GLY A N 1
ATOM 815 C CA . GLY A 1 101 ? -26.971 -10.283 1.015 1.00 50.53 101 GLY A CA 1
ATOM 816 C C . GLY A 1 101 ? -28.118 -10.251 -0.012 1.00 50.53 101 GLY A C 1
ATOM 817 O O . GLY A 1 101 ? -29.132 -10.898 0.206 1.00 50.53 101 GLY A O 1
ATOM 818 N N . HIS A 1 102 ? -27.968 -9.552 -1.146 1.00 47.56 102 HIS A N 1
ATOM 819 C CA . HIS A 1 102 ? -28.950 -9.531 -2.248 1.00 47.56 102 HIS A CA 1
ATOM 820 C C . HIS A 1 102 ? -28.530 -10.385 -3.463 1.00 47.56 102 HIS A C 1
ATOM 822 O O . HIS A 1 102 ? -29.245 -10.423 -4.468 1.00 47.56 102 HIS A O 1
ATOM 828 N N . GLY A 1 103 ? -27.368 -11.047 -3.411 1.00 45.88 103 GLY A N 1
ATOM 829 C CA . GLY A 1 103 ? -26.891 -11.919 -4.488 1.00 45.88 103 GLY A CA 1
ATOM 830 C C . GLY A 1 103 ? -27.669 -13.234 -4.567 1.00 45.88 103 GLY A C 1
ATOM 831 O O . GLY A 1 103 ? -28.036 -13.668 -5.657 1.00 45.88 103 GLY A O 1
ATOM 832 N N . GLU A 1 104 ? -27.993 -13.830 -3.417 1.00 51.62 104 GLU A N 1
ATOM 833 C CA . GLU A 1 104 ? -28.732 -15.098 -3.366 1.00 51.62 104 GLU A CA 1
ATOM 834 C C . GLU A 1 104 ? -30.187 -14.967 -3.832 1.00 51.62 104 GLU A C 1
ATOM 836 O O . GLU A 1 104 ? -30.685 -15.838 -4.543 1.00 51.62 104 GLU A O 1
ATOM 841 N N . GLU A 1 105 ? -30.869 -13.873 -3.484 1.00 51.78 105 GLU A N 1
ATOM 842 C CA . GLU A 1 105 ? -32.274 -13.664 -3.861 1.00 51.78 105 GLU A CA 1
ATOM 843 C C . GLU A 1 105 ? -32.430 -13.376 -5.364 1.00 51.78 105 GLU A C 1
ATOM 845 O O . GLU A 1 105 ? -33.329 -13.915 -6.012 1.00 51.78 105 GLU A O 1
ATOM 850 N N . ARG A 1 106 ? -31.486 -12.633 -5.965 1.00 53.38 106 ARG A N 1
ATOM 851 C CA . ARG A 1 106 ? -31.438 -12.431 -7.425 1.00 53.38 106 ARG A CA 1
ATOM 852 C C . ARG A 1 106 ? -31.218 -13.732 -8.191 1.00 53.38 106 ARG A C 1
ATOM 854 O O . ARG A 1 106 ? -31.841 -13.927 -9.231 1.00 53.38 106 ARG A O 1
ATOM 861 N N . GLN A 1 107 ? -30.357 -14.620 -7.689 1.00 53.22 107 GLN A N 1
ATOM 862 C CA . GLN A 1 107 ? -30.071 -15.894 -8.351 1.00 53.22 107 GLN A CA 1
ATOM 863 C C . GLN A 1 107 ? -31.299 -16.819 -8.357 1.00 53.22 107 GLN A C 1
ATOM 865 O O . GLN A 1 107 ? -31.544 -17.510 -9.344 1.00 53.22 107 GLN A O 1
ATOM 870 N N . ARG A 1 108 ? -32.090 -16.803 -7.274 1.00 57.22 108 ARG A N 1
ATOM 871 C CA . ARG A 1 108 ? -33.322 -17.598 -7.147 1.00 57.22 108 ARG A CA 1
ATOM 872 C C . ARG A 1 108 ? -34.430 -17.076 -8.061 1.00 57.22 108 ARG A C 1
ATOM 874 O O . ARG A 1 108 ? -35.039 -17.873 -8.760 1.00 57.22 108 ARG A O 1
ATOM 881 N N . PHE A 1 109 ? -34.624 -15.757 -8.130 1.00 54.94 109 PHE A N 1
ATOM 882 C CA . PHE A 1 109 ? -35.649 -15.151 -8.989 1.00 54.94 109 PHE A CA 1
ATOM 883 C C . PHE A 1 109 ? -35.384 -15.377 -10.487 1.00 54.94 109 PHE A C 1
ATOM 885 O O . PHE A 1 109 ? -36.310 -15.643 -11.241 1.00 54.94 109 PHE A O 1
ATOM 892 N N . VAL A 1 110 ? -34.120 -15.335 -10.929 1.00 58.81 110 VAL A N 1
ATOM 893 C CA . VAL A 1 110 ? -33.761 -15.647 -12.329 1.00 58.81 110 VAL A CA 1
ATOM 894 C C . VAL A 1 110 ? -34.001 -17.122 -12.667 1.00 58.81 110 VAL A C 1
ATOM 896 O O . VAL A 1 110 ? -34.386 -17.426 -13.790 1.00 58.81 110 VAL A O 1
ATOM 899 N N . ASN A 1 111 ? -33.793 -18.034 -11.714 1.00 55.75 111 ASN A N 1
ATOM 900 C CA . ASN A 1 111 ? -34.038 -19.461 -11.926 1.00 55.75 111 ASN A CA 1
ATOM 901 C C . ASN A 1 111 ? -35.542 -19.800 -11.945 1.00 55.75 111 ASN A C 1
ATOM 903 O O . ASN A 1 111 ? -35.958 -20.672 -12.698 1.00 55.75 111 ASN A O 1
ATOM 907 N N . ASP A 1 112 ? -36.351 -19.087 -11.156 1.00 61.56 112 ASP A N 1
ATOM 908 C CA . ASP A 1 112 ? -37.816 -19.222 -11.120 1.00 61.56 112 ASP A CA 1
ATOM 909 C C . ASP A 1 112 ? -38.487 -18.665 -12.391 1.00 61.56 112 ASP A C 1
ATOM 911 O O . ASP A 1 112 ? -39.440 -19.243 -12.899 1.00 61.56 112 ASP A O 1
ATOM 915 N N . LEU A 1 113 ? -37.932 -17.597 -12.980 1.00 61.78 113 LEU A N 1
ATOM 916 C CA . LEU A 1 113 ? -38.450 -16.993 -14.218 1.00 61.78 113 LEU A CA 1
ATOM 917 C C . LEU A 1 113 ? -38.141 -17.791 -15.501 1.00 61.78 113 LEU A C 1
ATOM 919 O O . LEU A 1 113 ? -38.632 -17.429 -16.569 1.00 61.78 113 LEU A O 1
ATOM 923 N N . LEU A 1 114 ? -37.269 -18.801 -15.415 1.00 62.62 114 LEU A N 1
ATOM 924 C CA . LEU A 1 114 ? -36.820 -19.639 -16.537 1.00 62.62 114 LEU A CA 1
ATOM 925 C C . LEU A 1 114 ? -37.433 -21.056 -16.521 1.00 62.62 114 LEU A C 1
ATOM 927 O O . LEU A 1 114 ? -36.985 -21.910 -17.292 1.00 62.62 114 LEU A O 1
ATOM 931 N N . GLN A 1 115 ? -38.427 -21.308 -15.661 1.00 50.31 115 GLN A N 1
ATOM 932 C CA . GLN A 1 115 ? -39.310 -22.486 -15.739 1.00 50.31 115 GLN A CA 1
ATOM 933 C C . GLN A 1 115 ? -40.565 -22.212 -16.584 1.00 50.31 115 GLN A C 1
ATOM 935 O O . GLN A 1 115 ? -41.405 -23.136 -16.675 1.00 50.31 115 GLN A O 1
#

Secondary structure (DSSP, 8-state):
---S--GGG-SS-HHHHHT----TT--TTSPPPHHHHHHHHHHHHHHHHHS-TTT-TT-HHHHHHHHHHHHHHHHHH-HHHHHHHHHHHHHHHHHHHHHHTTHHHHHHHHHHTT-

Foldseek 3Di:
DCPPDQLLPDPDDLCVLLVHDDPPPPDLPDAQDPVQLVSLVVSLVVLCVVLPCVVVVPDVVSVVSNVSSVVSSVQSNDSVSVSSNVVSVVVVVVVVVVVVVCPVVVVVVVVVVVD

Sequence (115 aa):
GIEGEDPASWDFCPYLILGLDRPLAFERDKEVPADFKVQVLSSYRKLALKFHPDRFPNDEAKLATFLKIKKASQILTNRVAKQKYDLILEKQAHKAERVAGHGEERQRFVNDLLQ

pLDDT: mean 76.27, std 14.27, range [44.75, 93.0]

InterPro domains:
  IPR001623 DnaJ domain [PF00226] (39-86)
  IPR001623 DnaJ domain [PR00625] (15-33)
  IPR001623 DnaJ domain [PR00625] (44-59)
  IPR001623 DnaJ domain [PR00625] (61-81)
  IPR001623 DnaJ domain [PS50076] (13-89)
  IPR001623 DnaJ domain [SM00271] (12-81)
  IPR001623 DnaJ domain [cd06257] (13-78)
  IPR036869 Chaperone J-domain superfamily [G3DSA:1.10.287.110] (7-111)
  IPR036869 Chaperone J-domain superfamily [SSF46565] (39-90)
  IPR052094 Pre-mRNA-splicing and ERAD-associated protein [PTHR44313] (39-114)